Protein AF-A0A515A044-F1 (afdb_monomer_lite)

pLDDT: mean 90.88, std 7.59, range [61.12, 97.19]

Sequence (101 aa):
MDNEQIKQKIVAETTALMPLKVDNEEVIKYKFRHIQTLVTDLQSEVAEESAIYSNAFNLMQAAINEEYKQFSESVNYEEKEQILIQIKHKAAEVCEILQAS

Structure (mmCIF, N/CA/C/O backbone):
data_AF-A0A515A044-F1
#
_entry.id   AF-A0A515A044-F1
#
loop_
_atom_site.group_PDB
_atom_site.id
_atom_site.type_symbol
_atom_site.label_atom_id
_atom_site.label_alt_id
_atom_site.label_comp_id
_atom_site.label_asym_id
_atom_site.label_entity_id
_atom_site.label_seq_id
_atom_site.pdbx_PDB_ins_code
_atom_site.Cartn_x
_atom_site.Cartn_y
_atom_site.Cartn_z
_atom_site.occupancy
_atom_site.B_iso_or_equiv
_atom_site.auth_seq_id
_atom_site.auth_comp_id
_atom_site.auth_asym_id
_atom_site.auth_atom_id
_atom_site.pdbx_PDB_model_num
ATOM 1 N N . MET A 1 1 ? -17.712 8.188 5.773 1.00 66.12 1 MET A N 1
ATOM 2 C CA . MET A 1 1 ? -17.659 6.726 5.552 1.00 66.12 1 MET A CA 1
ATOM 3 C C . MET A 1 1 ? -17.371 6.152 6.917 1.00 66.12 1 MET A C 1
ATOM 5 O O . MET A 1 1 ? -16.630 6.813 7.618 1.00 66.12 1 MET A O 1
ATOM 9 N N . ASP A 1 2 ? -17.983 5.055 7.357 1.00 85.88 2 ASP A N 1
ATOM 10 C CA . ASP A 1 2 ? -17.574 4.536 8.670 1.00 85.88 2 ASP A CA 1
ATOM 11 C C . ASP A 1 2 ? -16.123 4.004 8.606 1.00 85.88 2 ASP A C 1
ATOM 13 O O . ASP A 1 2 ? -15.632 3.644 7.528 1.00 85.88 2 ASP A O 1
ATOM 17 N N . ASN A 1 3 ? -15.427 3.998 9.747 1.00 88.38 3 ASN A N 1
ATOM 18 C CA . ASN A 1 3 ? -14.027 3.566 9.832 1.00 88.38 3 ASN A CA 1
ATOM 19 C C . ASN A 1 3 ? -13.818 2.140 9.307 1.00 88.38 3 ASN A C 1
ATOM 21 O O . ASN A 1 3 ? -12.801 1.863 8.675 1.00 88.38 3 ASN A O 1
ATOM 25 N N . GLU A 1 4 ? -14.793 1.253 9.495 1.00 89.94 4 GLU A N 1
ATOM 26 C CA . GLU A 1 4 ? -14.728 -0.137 9.041 1.00 89.94 4 GLU A CA 1
ATOM 27 C C . GLU A 1 4 ? -14.712 -0.230 7.505 1.00 89.94 4 GLU A C 1
ATOM 29 O O . GLU A 1 4 ? -13.899 -0.943 6.915 1.00 89.94 4 GLU A O 1
ATOM 34 N N . GLN A 1 5 ? -15.529 0.571 6.821 1.00 92.12 5 GLN A N 1
ATOM 35 C CA . GLN A 1 5 ? -15.507 0.686 5.363 1.00 92.12 5 GLN A CA 1
ATOM 36 C C . GLN A 1 5 ? -14.181 1.257 4.846 1.00 92.12 5 GLN A C 1
ATOM 38 O O . GLN A 1 5 ? -13.713 0.837 3.783 1.00 92.12 5 GLN A O 1
ATOM 43 N N . ILE A 1 6 ? -13.556 2.201 5.564 1.00 92.62 6 ILE A N 1
ATOM 44 C CA . ILE A 1 6 ? -12.226 2.706 5.189 1.00 92.62 6 ILE A CA 1
ATOM 45 C C . ILE A 1 6 ? -11.166 1.605 5.364 1.00 92.62 6 ILE A C 1
ATOM 47 O O . ILE A 1 6 ? -10.412 1.346 4.423 1.00 92.62 6 ILE A O 1
ATOM 51 N N . LYS A 1 7 ? -11.158 0.897 6.506 1.00 93.00 7 LYS A N 1
ATOM 52 C CA . LYS A 1 7 ? -10.266 -0.248 6.775 1.00 93.00 7 LYS A CA 1
ATOM 53 C C . LYS A 1 7 ? -10.370 -1.308 5.668 1.00 93.00 7 LYS A C 1
ATOM 55 O O . LYS A 1 7 ? -9.357 -1.720 5.102 1.00 93.00 7 LYS A O 1
ATOM 60 N N . GLN A 1 8 ? -11.585 -1.684 5.265 1.00 94.94 8 GLN A N 1
ATOM 61 C CA . GLN A 1 8 ? -11.807 -2.658 4.187 1.00 94.94 8 GLN A CA 1
ATOM 62 C C . GLN A 1 8 ? -11.280 -2.185 2.826 1.00 94.94 8 GLN A C 1
ATOM 64 O O . GLN A 1 8 ? -10.715 -2.981 2.071 1.00 94.94 8 GLN A O 1
ATOM 69 N N . LYS A 1 9 ? -11.418 -0.893 2.503 1.00 95.75 9 LYS A N 1
ATOM 70 C CA . LYS A 1 9 ? -10.854 -0.330 1.266 1.00 95.75 9 LYS A CA 1
ATOM 71 C C . LYS A 1 9 ? -9.331 -0.346 1.267 1.00 95.75 9 LYS A C 1
ATOM 73 O O . LYS A 1 9 ? -8.744 -0.674 0.238 1.00 95.75 9 LYS A O 1
ATOM 78 N N . ILE A 1 10 ? -8.701 -0.047 2.403 1.00 95.62 10 ILE A N 1
ATOM 79 C CA . ILE A 1 10 ? -7.241 -0.134 2.552 1.00 95.62 10 ILE A CA 1
ATOM 80 C C . ILE A 1 10 ? -6.776 -1.564 2.275 1.00 95.62 10 ILE A C 1
ATOM 82 O O . ILE A 1 10 ? -5.894 -1.771 1.445 1.00 95.62 10 ILE A O 1
ATOM 86 N N . VAL A 1 11 ? -7.430 -2.560 2.878 1.00 96.62 11 VAL A N 1
ATOM 87 C CA . VAL A 1 11 ? -7.120 -3.981 2.653 1.00 96.62 11 VAL A CA 1
ATOM 88 C C . VAL A 1 11 ? -7.293 -4.369 1.183 1.00 96.62 11 VAL A C 1
ATOM 90 O O . VAL A 1 11 ? -6.435 -5.053 0.618 1.00 96.62 11 VAL A O 1
ATOM 93 N N . ALA A 1 12 ? -8.374 -3.926 0.538 1.00 97.19 12 ALA A N 1
ATOM 94 C CA . ALA A 1 12 ? -8.624 -4.210 -0.871 1.00 97.19 12 ALA A CA 1
ATOM 95 C C . ALA A 1 12 ? -7.545 -3.605 -1.786 1.00 97.19 12 ALA A C 1
ATOM 97 O O . ALA A 1 12 ? -7.040 -4.287 -2.682 1.00 97.19 12 ALA A O 1
ATOM 98 N N . GLU A 1 13 ? -7.148 -2.352 -1.549 1.00 97.19 13 GLU A N 1
ATOM 99 C CA . GLU A 1 13 ? -6.099 -1.697 -2.334 1.00 97.19 13 GLU A CA 1
ATOM 100 C C . GLU A 1 13 ? -4.725 -2.326 -2.106 1.00 97.19 13 GLU A C 1
ATOM 102 O O . GLU A 1 13 ? -4.007 -2.588 -3.075 1.00 97.19 13 GLU A O 1
ATOM 107 N N . THR A 1 14 ? -4.386 -2.655 -0.858 1.00 96.56 14 THR A N 1
ATOM 108 C CA . THR A 1 14 ? -3.151 -3.370 -0.516 1.00 96.56 14 THR A CA 1
ATOM 109 C C . THR A 1 14 ? -3.115 -4.748 -1.172 1.00 96.56 14 THR A C 1
ATOM 111 O O . THR A 1 14 ? -2.118 -5.111 -1.793 1.00 96.56 14 THR A O 1
ATOM 114 N N . THR A 1 15 ? -4.219 -5.497 -1.140 1.00 96.88 15 THR A N 1
ATOM 115 C CA . THR A 1 15 ? -4.327 -6.801 -1.815 1.00 96.88 15 THR A CA 1
ATOM 116 C C . THR A 1 15 ? -4.100 -6.664 -3.320 1.00 96.88 15 THR A C 1
ATOM 118 O O . THR A 1 15 ? -3.376 -7.455 -3.925 1.00 96.88 15 THR A O 1
ATOM 121 N N . ALA A 1 16 ? -4.667 -5.625 -3.932 1.00 96.62 16 ALA A N 1
ATOM 122 C CA . ALA A 1 16 ? -4.501 -5.349 -5.352 1.00 96.62 16 ALA A CA 1
ATOM 123 C C . ALA A 1 16 ? -3.106 -4.798 -5.717 1.00 96.62 16 ALA A C 1
ATOM 125 O O . ALA A 1 16 ? -2.730 -4.844 -6.888 1.00 96.62 16 ALA A O 1
ATOM 126 N N . LEU A 1 17 ? -2.334 -4.291 -4.749 1.00 96.19 17 LEU A N 1
ATOM 127 C CA . LEU A 1 17 ? -0.937 -3.875 -4.913 1.00 96.19 17 LEU A CA 1
ATOM 128 C C . LEU A 1 17 ? 0.023 -5.080 -4.940 1.00 96.19 17 LEU A C 1
ATOM 130 O O . LEU A 1 17 ? 1.013 -5.056 -5.674 1.00 96.19 17 LEU A O 1
ATOM 134 N N . MET A 1 18 ? -0.273 -6.156 -4.201 1.00 96.50 18 MET A N 1
ATOM 135 C CA . MET A 1 18 ? 0.603 -7.333 -4.071 1.00 96.50 18 MET A CA 1
ATOM 136 C C . MET A 1 18 ? 1.046 -7.989 -5.390 1.00 96.50 18 MET A C 1
ATOM 138 O O . MET A 1 18 ? 2.244 -8.269 -5.522 1.00 96.50 18 MET A O 1
ATOM 142 N N . PRO A 1 19 ? 0.169 -8.229 -6.385 1.00 96.81 19 PRO A N 1
ATOM 143 C CA . PRO A 1 19 ? 0.574 -8.895 -7.621 1.00 96.81 19 PRO A CA 1
ATOM 144 C C . PRO A 1 19 ? 1.308 -7.973 -8.605 1.00 96.81 19 PRO A C 1
ATOM 146 O O . PRO A 1 19 ? 1.833 -8.464 -9.603 1.00 96.81 19 PRO A O 1
ATOM 149 N N . LEU A 1 20 ? 1.347 -6.655 -8.362 1.00 96.19 20 LEU A N 1
ATOM 150 C CA . LEU A 1 20 ? 1.943 -5.706 -9.301 1.00 96.19 20 LEU A CA 1
ATOM 151 C C . LEU A 1 20 ? 3.456 -5.885 -9.395 1.00 96.19 20 LEU A C 1
ATOM 153 O O . LEU A 1 20 ? 4.135 -6.141 -8.401 1.00 96.19 20 LEU A O 1
ATOM 157 N N . LYS A 1 21 ? 3.985 -5.722 -10.601 1.00 95.50 21 LYS A N 1
ATOM 158 C CA . LYS A 1 21 ? 5.418 -5.732 -10.897 1.00 95.50 21 LYS A CA 1
ATOM 159 C C . LYS A 1 21 ? 5.865 -4.327 -11.295 1.00 95.50 21 LYS A C 1
ATOM 161 O O . LYS A 1 21 ? 5.031 -3.454 -11.520 1.00 95.50 21 LYS A O 1
ATOM 166 N N . VAL A 1 22 ? 7.172 -4.091 -11.353 1.00 93.62 22 VAL A N 1
ATOM 167 C CA . VAL A 1 22 ? 7.738 -2.743 -11.563 1.00 93.62 22 VAL A CA 1
ATOM 168 C C . VAL A 1 22 ? 7.385 -2.128 -12.924 1.00 93.62 22 VAL A C 1
ATOM 170 O O . VAL A 1 22 ? 7.406 -0.913 -13.068 1.00 93.62 22 VAL A O 1
ATOM 173 N N . ASP A 1 23 ? 6.991 -2.947 -13.899 1.00 92.31 23 ASP A N 1
ATOM 174 C CA . ASP A 1 23 ? 6.408 -2.537 -15.185 1.00 92.31 23 ASP A CA 1
ATOM 175 C C . ASP A 1 23 ? 5.037 -1.844 -15.045 1.00 92.31 23 ASP A C 1
ATOM 177 O O . ASP A 1 23 ? 4.594 -1.150 -15.956 1.00 92.31 23 ASP A O 1
ATOM 181 N N . ASN A 1 24 ? 4.379 -1.976 -13.891 1.00 92.94 24 ASN A N 1
ATOM 182 C CA . ASN A 1 24 ? 3.102 -1.346 -13.560 1.00 92.94 24 ASN A CA 1
ATOM 183 C C . ASN A 1 24 ? 3.283 -0.075 -12.706 1.00 92.94 24 ASN A C 1
ATOM 185 O O . ASN A 1 24 ? 2.467 0.198 -11.826 1.00 92.94 24 ASN A O 1
ATOM 189 N N . GLU A 1 25 ? 4.349 0.698 -12.933 1.00 90.69 25 GLU A N 1
ATOM 190 C CA . GLU A 1 25 ? 4.749 1.841 -12.093 1.00 90.69 25 GLU A CA 1
ATOM 191 C C . GLU A 1 25 ? 3.612 2.845 -11.819 1.00 90.69 25 GLU A C 1
ATOM 193 O O . GLU A 1 25 ? 3.384 3.222 -10.668 1.00 90.69 25 GLU A O 1
ATOM 198 N N . GLU A 1 26 ? 2.835 3.222 -12.838 1.00 91.88 26 GLU A N 1
ATOM 199 C CA . GLU A 1 26 ? 1.698 4.141 -12.666 1.00 91.88 26 GLU A CA 1
ATOM 200 C C . GLU A 1 26 ? 0.570 3.536 -11.814 1.00 91.88 26 GLU A C 1
ATOM 202 O O . GLU A 1 26 ? -0.049 4.228 -11.004 1.00 91.88 26 GLU A O 1
ATOM 207 N N . VAL A 1 27 ? 0.325 2.228 -11.936 1.00 95.00 27 VAL A N 1
ATOM 208 C CA . VAL A 1 27 ? -0.686 1.535 -11.123 1.00 95.00 27 VAL A CA 1
ATOM 209 C C . VAL A 1 27 ? -0.208 1.416 -9.677 1.00 95.00 27 VAL A C 1
ATOM 211 O O . VAL A 1 27 ? -0.985 1.668 -8.757 1.00 95.00 27 VAL A O 1
ATOM 214 N N . ILE A 1 28 ? 1.073 1.097 -9.466 1.00 93.88 28 ILE A N 1
ATOM 215 C CA . ILE A 1 28 ? 1.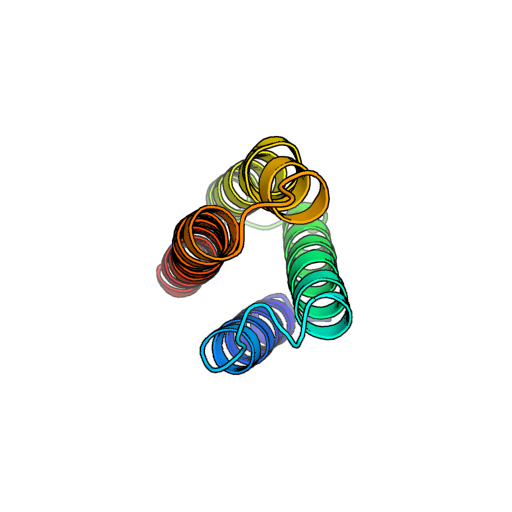708 1.066 -8.142 1.00 93.88 28 ILE A CA 1
ATOM 216 C C . ILE A 1 28 ? 1.566 2.433 -7.474 1.00 93.88 28 ILE A C 1
ATOM 218 O O . ILE A 1 28 ? 1.057 2.522 -6.360 1.00 93.88 28 ILE A O 1
ATOM 222 N N . LYS A 1 29 ? 1.936 3.506 -8.181 1.00 91.31 29 LYS A N 1
ATOM 223 C CA . LYS A 1 29 ? 1.803 4.891 -7.716 1.00 91.31 29 LYS A CA 1
ATOM 224 C C . LYS A 1 29 ? 0.378 5.231 -7.313 1.00 91.31 29 LYS A C 1
ATOM 226 O O . LYS A 1 29 ? 0.164 5.792 -6.239 1.00 91.31 29 LYS A O 1
ATOM 231 N N . TYR A 1 30 ? -0.583 4.920 -8.181 1.00 94.31 30 TYR A N 1
ATOM 232 C CA . TYR A 1 30 ? -1.989 5.195 -7.926 1.00 94.31 30 TYR A CA 1
ATOM 233 C C . TYR A 1 30 ? -2.466 4.478 -6.664 1.00 94.31 30 TYR A C 1
ATOM 235 O O . TYR A 1 30 ? -2.981 5.127 -5.757 1.00 94.31 30 TYR A O 1
ATOM 243 N N . LYS A 1 31 ? -2.236 3.163 -6.572 1.00 94.38 31 LYS A N 1
ATOM 244 C CA . LYS A 1 31 ? -2.663 2.361 -5.420 1.00 94.38 31 LYS A CA 1
ATOM 245 C C . LYS A 1 31 ? -2.023 2.8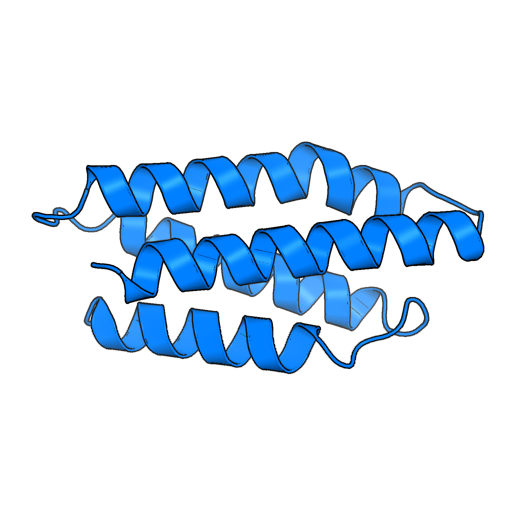32 -4.131 1.00 94.38 31 LYS A C 1
ATOM 247 O O . LYS A 1 31 ? -2.707 2.998 -3.130 1.00 94.38 31 LYS A O 1
ATOM 252 N N . PHE A 1 32 ? -0.726 3.099 -4.170 1.00 91.50 32 PHE A N 1
ATOM 253 C CA . PHE A 1 32 ? 0.009 3.513 -2.991 1.00 91.50 32 PHE A CA 1
ATOM 254 C C . PHE A 1 32 ? -0.457 4.878 -2.472 1.00 91.50 32 PHE A C 1
ATOM 256 O O . PHE A 1 32 ? -0.718 5.033 -1.283 1.00 91.50 32 PHE A O 1
ATOM 263 N N . ARG A 1 33 ? -0.691 5.850 -3.364 1.00 91.94 33 ARG A N 1
ATOM 264 C CA . ARG A 1 33 ? -1.315 7.129 -2.984 1.00 91.94 33 ARG A CA 1
ATOM 265 C C . ARG A 1 33 ? -2.747 6.958 -2.491 1.00 91.94 33 ARG A C 1
ATOM 267 O O . ARG A 1 33 ? -3.143 7.641 -1.556 1.00 91.94 33 ARG A O 1
ATOM 274 N N . HIS A 1 34 ? -3.520 6.058 -3.092 1.00 95.56 34 HIS A N 1
ATOM 275 C CA . HIS A 1 34 ? -4.895 5.821 -2.663 1.00 95.56 34 HIS A CA 1
ATOM 276 C C . HIS A 1 34 ? -4.947 5.238 -1.244 1.00 95.56 34 HIS A C 1
ATOM 278 O O . HIS A 1 34 ? -5.716 5.726 -0.420 1.00 95.56 34 HIS A O 1
ATOM 284 N N . ILE A 1 35 ? -4.069 4.281 -0.922 1.00 95.56 35 ILE A N 1
ATOM 285 C CA . ILE A 1 35 ? -3.898 3.761 0.443 1.00 95.56 35 ILE A CA 1
ATOM 286 C C . ILE A 1 35 ? -3.559 4.904 1.409 1.00 95.56 35 ILE A C 1
ATOM 288 O O . ILE A 1 35 ? -4.178 5.004 2.463 1.00 95.56 35 ILE A O 1
ATOM 292 N N . GLN A 1 36 ? -2.646 5.809 1.036 1.00 93.62 36 GLN A N 1
ATOM 293 C CA . GLN A 1 36 ? -2.307 6.976 1.860 1.00 93.62 36 GLN A CA 1
ATOM 294 C C . GLN A 1 36 ? -3.532 7.832 2.173 1.00 93.62 36 GLN A C 1
ATOM 296 O O . GLN A 1 36 ? -3.761 8.155 3.333 1.00 93.62 36 GLN A O 1
ATOM 301 N N . THR A 1 37 ? -4.311 8.189 1.149 1.00 94.12 37 THR A N 1
ATOM 302 C CA . THR A 1 37 ? -5.518 9.003 1.316 1.00 94.12 37 THR A CA 1
ATOM 303 C C . THR A 1 37 ? -6.492 8.342 2.284 1.00 94.12 37 THR A C 1
ATOM 305 O O . THR A 1 37 ? -6.942 8.991 3.219 1.00 94.12 37 THR A O 1
ATOM 308 N N . LEU A 1 38 ? -6.739 7.039 2.131 1.00 94.50 38 LEU A N 1
ATOM 309 C CA . LEU A 1 38 ? -7.635 6.298 3.019 1.00 94.50 38 LEU A CA 1
ATOM 310 C C . LEU A 1 38 ? -7.122 6.266 4.471 1.00 94.50 38 LEU A C 1
ATOM 312 O O . LEU A 1 38 ? -7.901 6.409 5.408 1.00 94.50 38 LEU A O 1
ATOM 316 N N . VAL A 1 39 ? -5.811 6.117 4.676 1.00 92.62 39 VAL A N 1
ATOM 317 C CA . VAL A 1 39 ? -5.206 6.164 6.018 1.00 92.62 39 VAL A CA 1
ATOM 318 C C . VAL A 1 39 ? -5.289 7.573 6.624 1.00 92.62 39 VAL A C 1
ATOM 320 O O . VAL A 1 39 ? -5.521 7.714 7.822 1.00 92.62 39 VAL A O 1
ATOM 323 N N . THR A 1 40 ? -5.133 8.627 5.817 1.00 91.81 40 THR A N 1
ATOM 324 C CA . THR A 1 40 ? -5.342 10.016 6.262 1.00 91.81 40 THR A CA 1
ATOM 325 C C . THR A 1 40 ? -6.795 10.268 6.659 1.00 91.81 40 THR A C 1
ATOM 327 O O . THR A 1 40 ? -7.035 10.895 7.690 1.00 91.81 40 THR A O 1
ATOM 330 N N . ASP A 1 41 ? -7.752 9.743 5.891 1.00 90.31 41 ASP A N 1
ATOM 331 C CA . ASP A 1 41 ? -9.176 9.857 6.206 1.00 90.31 41 ASP A CA 1
ATOM 332 C C . ASP A 1 41 ? -9.470 9.227 7.581 1.00 90.31 41 ASP A C 1
ATOM 334 O O . ASP A 1 41 ? -10.076 9.889 8.422 1.00 90.31 41 ASP A O 1
ATOM 338 N N . LEU A 1 42 ? -8.930 8.029 7.866 1.00 88.31 42 LEU A N 1
ATOM 339 C CA . LEU A 1 42 ? -9.016 7.385 9.191 1.00 88.31 42 LEU A CA 1
ATOM 340 C C . LEU A 1 42 ? -8.425 8.242 10.315 1.00 88.31 42 LEU A C 1
ATOM 342 O O . LEU A 1 42 ? -9.027 8.366 11.377 1.00 88.31 42 LEU A O 1
ATOM 346 N N . GLN A 1 43 ? -7.246 8.836 10.107 1.00 83.12 43 GLN A N 1
ATOM 347 C CA . GLN A 1 43 ? -6.591 9.658 11.131 1.00 83.12 43 GLN A CA 1
ATOM 348 C C . GLN A 1 43 ? -7.387 10.932 11.457 1.00 83.12 43 GLN A C 1
ATOM 350 O O . GLN A 1 43 ? -7.345 11.416 12.589 1.00 83.12 43 GLN A O 1
ATOM 355 N N . SER A 1 44 ? -8.078 11.495 10.463 1.00 76.94 44 SER A N 1
ATOM 356 C CA . SER A 1 44 ? -8.837 12.740 10.606 1.00 76.94 44 SER A CA 1
ATOM 357 C C . SER A 1 44 ? -10.131 12.585 11.412 1.00 76.94 44 SER A C 1
ATOM 359 O O . SER A 1 44 ? -10.663 13.580 11.915 1.00 76.94 44 SER A O 1
ATOM 361 N N . GLU A 1 45 ? -10.628 11.355 11.568 1.00 71.12 45 GLU A N 1
ATOM 362 C CA . GLU A 1 45 ? -11.796 11.068 12.392 1.00 71.12 45 GLU A CA 1
ATOM 363 C C . GLU A 1 45 ? -11.422 11.025 13.887 1.00 71.12 45 GLU A C 1
ATOM 365 O O . GLU A 1 45 ? -10.427 10.430 14.303 1.00 71.12 45 GLU A O 1
ATOM 370 N N . VAL A 1 46 ? -12.234 11.674 14.732 1.00 62.00 46 VAL A N 1
ATOM 371 C CA . VAL A 1 46 ? -12.058 11.667 16.194 1.00 62.00 46 VAL A CA 1
ATOM 372 C C . VAL A 1 46 ? -12.500 10.302 16.728 1.00 62.00 46 VAL A C 1
ATOM 374 O O . VAL A 1 46 ? -13.661 10.115 17.084 1.00 62.00 46 VAL A O 1
ATOM 377 N N . ALA A 1 47 ? -11.579 9.338 16.733 1.00 61.12 47 ALA A N 1
ATOM 378 C CA . ALA A 1 47 ? -11.837 7.948 17.104 1.00 61.12 47 ALA A CA 1
ATOM 379 C C . ALA A 1 47 ? -11.139 7.538 18.413 1.00 61.12 47 ALA A C 1
ATOM 381 O O . ALA A 1 47 ? -10.045 8.012 18.728 1.00 61.12 47 ALA A O 1
ATOM 382 N N . GLU A 1 48 ? -11.740 6.589 19.141 1.00 64.50 48 GLU A N 1
ATOM 383 C CA . GLU A 1 48 ? -11.139 5.922 20.314 1.00 64.50 48 GLU A CA 1
ATOM 384 C C . GLU A 1 48 ? -9.780 5.267 19.980 1.00 64.50 48 GLU A C 1
ATOM 386 O O . GLU A 1 48 ? -8.896 5.182 20.831 1.00 64.50 48 GLU A O 1
ATOM 391 N N . GLU A 1 49 ? -9.571 4.898 18.712 1.00 76.06 49 GLU A N 1
ATOM 392 C CA . GLU A 1 49 ? -8.361 4.267 18.163 1.00 76.06 49 GLU A CA 1
ATOM 393 C C . GLU A 1 49 ? -7.333 5.272 17.598 1.00 76.06 49 GLU A C 1
ATOM 395 O O . GLU A 1 49 ? -6.435 4.892 16.847 1.00 76.06 49 GLU A O 1
ATOM 400 N N . SER A 1 50 ? -7.413 6.560 17.957 1.00 80.12 50 SER A N 1
ATOM 401 C CA . SER A 1 50 ? -6.574 7.631 17.381 1.00 80.12 50 SER A CA 1
ATOM 402 C C . SER A 1 50 ? -5.063 7.325 17.367 1.00 80.12 50 SER A C 1
ATOM 404 O O . SER A 1 50 ? -4.361 7.689 16.418 1.00 80.12 50 SER A O 1
ATOM 406 N N . ALA A 1 51 ? -4.551 6.611 18.376 1.00 85.88 51 ALA A N 1
ATOM 407 C CA . ALA A 1 51 ? -3.149 6.191 18.427 1.00 85.88 51 ALA A CA 1
ATOM 408 C C . ALA A 1 51 ? -2.791 5.159 17.339 1.00 85.88 51 ALA A C 1
ATOM 410 O O . ALA A 1 51 ? -1.726 5.254 16.729 1.00 85.88 51 ALA A O 1
ATOM 411 N N . ILE A 1 52 ? -3.687 4.208 17.065 1.00 89.44 52 ILE A N 1
ATOM 412 C CA . ILE A 1 52 ? -3.507 3.162 16.050 1.00 89.44 52 ILE A CA 1
ATOM 413 C C . ILE A 1 52 ? -3.525 3.795 14.658 1.00 89.44 52 ILE A C 1
ATOM 415 O O . ILE A 1 52 ? -2.624 3.549 13.856 1.00 89.44 52 ILE A O 1
ATOM 419 N N . TYR A 1 53 ? -4.481 4.690 14.400 1.00 90.25 53 TYR A N 1
ATOM 420 C CA . TYR A 1 53 ? -4.579 5.389 13.115 1.00 90.25 53 TYR A CA 1
ATOM 421 C C . TYR A 1 53 ? -3.398 6.332 12.888 1.00 90.25 53 TYR A C 1
ATOM 423 O O . TYR A 1 53 ? -2.878 6.418 11.778 1.00 90.25 53 TYR A O 1
ATOM 431 N N . SER A 1 54 ? -2.903 6.978 13.948 1.00 90.25 54 SER A N 1
ATOM 432 C CA . SER A 1 54 ? -1.684 7.788 13.873 1.00 90.25 54 SER A CA 1
ATOM 433 C C . SER A 1 54 ? -0.451 6.943 13.556 1.00 90.25 54 SER A C 1
ATOM 435 O O . SER A 1 54 ? 0.397 7.376 12.779 1.00 90.25 54 SER A O 1
ATOM 437 N N . ASN A 1 55 ? -0.347 5.732 14.113 1.00 92.31 55 ASN A N 1
ATOM 438 C CA . ASN A 1 55 ? 0.751 4.823 13.796 1.00 92.31 55 ASN A CA 1
ATOM 439 C C . ASN A 1 55 ? 0.698 4.370 12.327 1.00 92.31 55 ASN A C 1
ATOM 441 O O . ASN A 1 55 ? 1.685 4.504 11.606 1.00 92.31 55 ASN A O 1
ATOM 445 N N . ALA A 1 56 ? -0.476 3.931 11.862 1.00 93.38 56 ALA A N 1
ATOM 446 C CA . ALA A 1 56 ? -0.701 3.560 10.465 1.00 93.38 56 ALA A CA 1
ATOM 447 C C . ALA A 1 56 ? -0.371 4.716 9.501 1.00 93.38 56 ALA A C 1
ATOM 449 O O . ALA A 1 56 ? 0.308 4.517 8.492 1.00 93.38 56 ALA A O 1
ATOM 450 N N . PHE A 1 57 ? -0.790 5.941 9.838 1.00 93.12 57 PHE A N 1
ATOM 451 C CA . PHE A 1 57 ? -0.474 7.143 9.068 1.00 93.12 57 PHE A CA 1
ATOM 452 C C . PHE A 1 57 ? 1.026 7.418 9.007 1.00 93.12 57 PHE A C 1
ATOM 454 O O . PHE A 1 57 ? 1.563 7.617 7.919 1.00 93.12 57 PHE A O 1
ATOM 461 N N . ASN A 1 58 ? 1.717 7.393 10.147 1.00 93.25 58 ASN A N 1
ATOM 462 C CA . ASN A 1 58 ? 3.154 7.654 10.197 1.00 93.25 58 ASN A CA 1
ATOM 463 C C . ASN A 1 58 ? 3.944 6.626 9.381 1.00 93.25 58 ASN A C 1
ATOM 465 O O . ASN A 1 58 ? 4.845 7.005 8.630 1.00 93.25 58 ASN A O 1
ATOM 469 N N . LEU A 1 59 ? 3.577 5.346 9.484 1.00 94.19 59 LEU A N 1
ATOM 470 C CA . LEU A 1 59 ? 4.198 4.275 8.712 1.00 94.19 59 LEU A CA 1
ATOM 471 C C . LEU A 1 59 ? 4.010 4.495 7.205 1.00 94.19 59 LEU A C 1
ATOM 473 O O . LEU A 1 59 ? 4.980 4.457 6.447 1.00 94.19 59 LEU A O 1
ATOM 477 N N . MET A 1 60 ? 2.782 4.800 6.776 1.00 93.62 60 MET A N 1
ATOM 478 C CA . MET A 1 60 ? 2.476 5.061 5.370 1.00 93.62 60 MET A CA 1
ATOM 479 C C . MET A 1 60 ? 3.170 6.327 4.848 1.00 93.62 60 MET A C 1
ATOM 481 O O . MET A 1 60 ? 3.688 6.355 3.732 1.00 93.62 60 MET A O 1
ATOM 485 N N . GLN A 1 61 ? 3.232 7.379 5.662 1.00 91.81 61 GLN A N 1
ATOM 486 C CA . GLN A 1 61 ? 3.883 8.634 5.305 1.00 91.81 61 GLN A CA 1
ATOM 487 C C . GLN A 1 61 ? 5.399 8.461 5.139 1.00 91.81 61 GLN A C 1
ATOM 489 O O . GLN A 1 61 ? 5.974 9.012 4.196 1.00 91.81 61 GLN A O 1
ATOM 494 N N . ALA A 1 62 ? 6.038 7.672 6.009 1.00 92.00 62 ALA A N 1
ATOM 495 C CA . ALA A 1 62 ? 7.441 7.292 5.860 1.00 92.00 62 ALA A CA 1
ATOM 496 C C . ALA A 1 62 ? 7.657 6.499 4.563 1.00 92.00 62 ALA A C 1
ATOM 498 O O . ALA A 1 62 ? 8.534 6.841 3.773 1.00 92.00 62 ALA A O 1
ATOM 499 N N . ALA A 1 63 ? 6.782 5.522 4.298 1.00 92.81 63 ALA A N 1
ATOM 500 C CA . ALA A 1 63 ? 6.827 4.677 3.108 1.00 92.81 63 ALA A CA 1
ATOM 501 C C . ALA A 1 63 ? 6.815 5.468 1.782 1.00 92.81 63 ALA A C 1
ATOM 503 O O . ALA A 1 63 ? 7.405 5.075 0.775 1.00 92.81 63 ALA A O 1
ATOM 504 N N . ILE A 1 64 ? 6.132 6.611 1.775 1.00 88.56 64 ILE A N 1
ATOM 505 C CA . ILE A 1 64 ? 6.015 7.488 0.606 1.00 88.56 64 ILE A CA 1
ATOM 506 C C . ILE A 1 64 ? 7.225 8.396 0.449 1.00 88.56 64 ILE A C 1
ATOM 508 O O . ILE A 1 64 ? 7.717 8.586 -0.664 1.00 88.56 64 ILE A O 1
ATOM 512 N N . ASN A 1 65 ? 7.687 8.968 1.558 1.00 90.56 65 ASN A N 1
ATOM 513 C CA . ASN A 1 65 ? 8.792 9.917 1.551 1.00 90.56 65 ASN A CA 1
ATOM 514 C C . ASN A 1 65 ? 10.134 9.243 1.239 1.00 90.56 65 ASN A C 1
ATOM 516 O O . ASN A 1 65 ? 11.019 9.892 0.678 1.00 90.56 65 ASN A O 1
ATOM 520 N N . GLU A 1 66 ? 10.270 7.962 1.586 1.00 92.44 66 GLU A N 1
ATOM 521 C CA . GLU A 1 66 ? 11.501 7.194 1.432 1.00 92.44 66 GLU A CA 1
ATOM 522 C C . GLU A 1 66 ? 11.383 6.181 0.289 1.00 92.44 66 GLU A C 1
ATOM 524 O O . GLU A 1 66 ? 1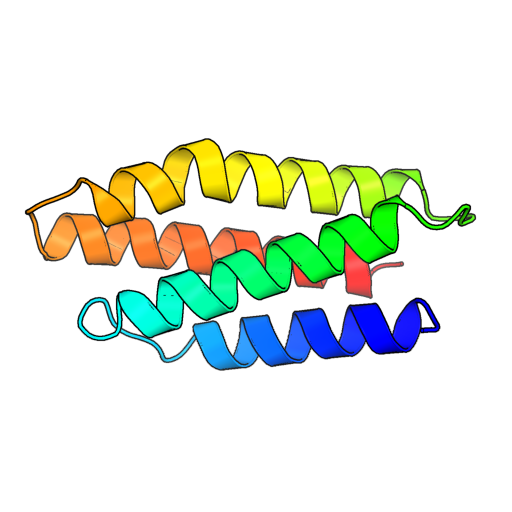1.900 6.433 -0.801 1.00 92.44 66 GLU A O 1
ATOM 529 N N . GLU A 1 67 ? 10.676 5.066 0.487 1.00 91.06 67 GLU A N 1
ATOM 530 C CA . GLU A 1 67 ? 10.680 3.953 -0.467 1.00 91.06 67 GLU A CA 1
ATOM 531 C C . GLU A 1 67 ? 10.028 4.315 -1.800 1.00 91.06 67 GLU A C 1
ATOM 533 O O . GLU A 1 67 ? 10.613 4.073 -2.851 1.00 91.06 67 GLU A O 1
ATOM 538 N N . TYR A 1 68 ? 8.845 4.935 -1.811 1.00 89.25 68 TYR A N 1
ATOM 539 C CA . TYR A 1 68 ? 8.219 5.297 -3.089 1.00 89.25 68 TYR A CA 1
ATOM 540 C C . TYR A 1 68 ? 9.043 6.328 -3.869 1.00 89.25 68 TYR A C 1
ATOM 542 O O . TYR A 1 68 ? 9.147 6.244 -5.096 1.00 89.25 68 TYR A O 1
ATOM 550 N N . LYS A 1 69 ? 9.676 7.273 -3.167 1.00 91.25 69 LYS A N 1
ATOM 551 C CA . LYS A 1 69 ? 10.592 8.221 -3.796 1.00 91.25 69 LYS A CA 1
ATOM 552 C C . LYS A 1 69 ? 11.762 7.485 -4.456 1.00 91.25 69 LYS A C 1
ATOM 554 O O . LYS A 1 69 ? 11.975 7.663 -5.655 1.00 91.25 69 LYS A O 1
ATOM 559 N N . GLN A 1 70 ? 12.444 6.605 -3.721 1.00 92.81 70 GLN A N 1
ATOM 560 C CA . GLN A 1 70 ? 13.538 5.782 -4.252 1.00 92.81 70 GLN A CA 1
ATOM 561 C C . GLN A 1 70 ? 13.084 4.909 -5.431 1.00 92.81 70 GLN A C 1
ATOM 563 O O . GLN A 1 70 ? 13.782 4.819 -6.436 1.00 92.81 70 GLN A O 1
ATOM 568 N N . PHE A 1 71 ? 11.889 4.318 -5.353 1.00 92.94 71 PHE A N 1
ATOM 569 C CA . PHE A 1 71 ? 11.303 3.519 -6.429 1.00 92.94 71 PHE A CA 1
ATOM 570 C C . PHE A 1 71 ? 11.118 4.333 -7.714 1.00 92.94 71 PHE A C 1
ATOM 572 O O . PHE A 1 71 ? 11.437 3.852 -8.799 1.00 92.94 71 PHE A O 1
ATOM 579 N N . SER A 1 72 ? 10.623 5.568 -7.591 1.00 89.44 72 SER A N 1
ATOM 580 C CA . SER A 1 72 ? 10.402 6.460 -8.734 1.00 89.44 72 SER A CA 1
ATOM 581 C C . SER A 1 72 ? 11.698 7.020 -9.334 1.00 89.44 72 SER A C 1
ATOM 583 O O . SER A 1 72 ? 11.753 7.301 -10.529 1.00 89.44 72 SER A O 1
ATOM 585 N N . GLU A 1 73 ? 12.745 7.175 -8.518 1.00 92.62 73 GLU A N 1
ATOM 586 C CA . GLU A 1 73 ? 14.029 7.760 -8.923 1.00 92.62 73 GLU A CA 1
ATOM 587 C C . GLU A 1 73 ? 15.047 6.713 -9.403 1.00 92.62 73 GLU A C 1
ATOM 589 O O . GLU A 1 73 ? 15.945 7.045 -10.179 1.00 92.62 73 GLU A O 1
ATOM 594 N N . SER A 1 74 ? 14.923 5.452 -8.973 1.00 91.62 74 SER A N 1
ATOM 595 C CA . SER A 1 74 ? 15.832 4.387 -9.397 1.00 91.62 74 SER A CA 1
ATOM 596 C C . SER A 1 74 ? 15.699 4.123 -10.898 1.00 91.62 74 SER A C 1
ATOM 598 O O . SER A 1 74 ? 14.609 4.078 -11.463 1.00 91.62 74 SER A O 1
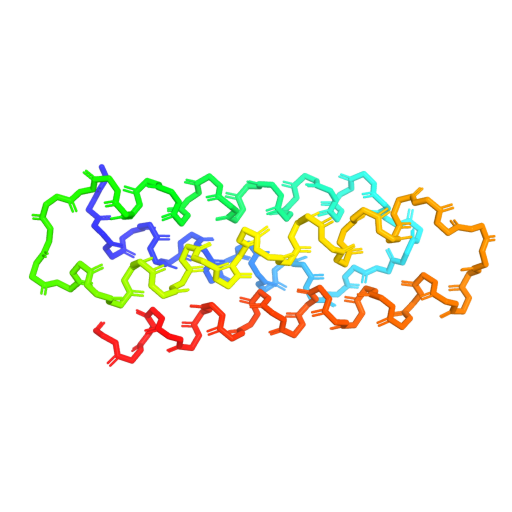ATOM 600 N N . VAL A 1 75 ? 16.832 3.918 -11.564 1.00 90.31 75 VAL A N 1
ATOM 601 C CA . VAL A 1 75 ? 16.900 3.491 -12.973 1.00 90.31 75 VAL A CA 1
ATOM 602 C C . VAL A 1 75 ? 17.277 2.015 -13.106 1.00 90.31 75 VAL A C 1
ATOM 604 O O . VAL A 1 75 ? 17.289 1.475 -14.211 1.00 90.31 75 VAL A O 1
ATOM 607 N N . ASN A 1 76 ? 17.590 1.354 -11.987 1.00 94.56 76 ASN A N 1
ATOM 608 C CA . ASN A 1 76 ? 17.956 -0.051 -11.939 1.00 94.56 76 ASN A CA 1
ATOM 609 C C . ASN A 1 76 ? 16.707 -0.898 -11.655 1.00 94.56 76 ASN A C 1
ATOM 611 O O . ASN A 1 76 ? 16.026 -0.721 -10.650 1.00 94.56 76 ASN A O 1
ATOM 615 N N . TYR A 1 77 ? 16.417 -1.840 -12.551 1.00 92.81 77 TYR A N 1
ATOM 616 C CA . TYR A 1 77 ? 15.243 -2.703 -12.453 1.00 92.81 77 TYR A CA 1
ATOM 617 C C . TYR A 1 77 ? 15.258 -3.603 -11.202 1.00 92.81 77 TYR A C 1
ATOM 619 O O . TYR A 1 77 ? 14.237 -3.736 -10.534 1.00 92.81 77 TYR A O 1
ATOM 627 N N . GLU A 1 78 ? 16.406 -4.194 -10.863 1.00 94.00 78 GLU A N 1
ATOM 628 C CA . GLU A 1 78 ? 16.554 -5.061 -9.686 1.00 94.00 78 GLU A CA 1
ATOM 629 C C . GLU A 1 78 ? 16.381 -4.259 -8.391 1.00 94.00 78 GLU A C 1
ATOM 631 O O . GLU A 1 78 ? 15.677 -4.683 -7.477 1.00 94.00 78 GLU A O 1
ATOM 636 N N . GLU A 1 79 ? 16.950 -3.054 -8.343 1.00 94.50 79 GLU A N 1
ATOM 637 C CA . GLU A 1 79 ? 16.760 -2.131 -7.224 1.00 94.50 79 GLU A CA 1
ATOM 638 C C . GLU A 1 79 ? 15.284 -1.722 -7.084 1.00 94.50 79 GLU A C 1
ATOM 640 O O . GLU A 1 79 ? 14.728 -1.806 -5.988 1.00 94.50 79 GLU A O 1
ATOM 645 N N . LYS A 1 80 ? 14.606 -1.375 -8.189 1.00 94.94 80 LYS A N 1
ATOM 646 C CA . LYS A 1 80 ? 13.159 -1.107 -8.186 1.00 94.94 80 LYS A CA 1
ATOM 647 C C . LYS A 1 80 ? 12.349 -2.289 -7.661 1.00 94.94 80 LYS A C 1
ATOM 649 O O . LYS A 1 80 ? 11.383 -2.070 -6.934 1.00 94.94 80 LYS A O 1
ATOM 654 N N . GLU A 1 81 ? 12.704 -3.527 -8.009 1.00 95.56 81 GLU A N 1
ATOM 655 C CA . GLU A 1 81 ? 12.006 -4.711 -7.497 1.00 95.56 81 GLU A CA 1
ATOM 656 C C . GLU A 1 81 ? 12.169 -4.854 -5.981 1.00 95.56 81 GLU A C 1
ATOM 658 O O . GLU A 1 81 ? 11.178 -5.083 -5.285 1.00 95.56 81 GLU A O 1
ATOM 663 N N . GLN A 1 82 ? 13.377 -4.642 -5.455 1.00 95.75 82 GLN A N 1
ATOM 664 C CA . GLN A 1 82 ? 13.623 -4.668 -4.010 1.00 95.75 82 GLN A CA 1
ATOM 665 C C . GLN A 1 82 ? 12.849 -3.569 -3.277 1.00 95.75 82 GLN A C 1
ATOM 667 O O . GLN A 1 82 ? 12.204 -3.835 -2.261 1.00 95.75 82 GLN A O 1
ATOM 672 N N . ILE A 1 83 ? 12.841 -2.347 -3.811 1.00 95.19 83 ILE A N 1
ATOM 673 C CA . ILE A 1 83 ? 12.093 -1.240 -3.209 1.00 95.19 83 ILE A CA 1
ATOM 674 C C . ILE A 1 83 ? 10.582 -1.510 -3.279 1.00 95.19 83 ILE A C 1
ATOM 676 O O . ILE A 1 83 ? 9.866 -1.286 -2.305 1.00 95.19 83 ILE A O 1
ATOM 680 N N . LEU A 1 84 ? 10.074 -2.065 -4.385 1.00 95.25 84 LEU A N 1
ATOM 681 C CA . LEU A 1 84 ? 8.663 -2.440 -4.502 1.00 95.25 84 LEU A CA 1
ATOM 682 C C . LEU A 1 84 ? 8.257 -3.494 -3.460 1.00 95.25 84 LEU A C 1
ATOM 684 O O . LEU A 1 84 ? 7.145 -3.433 -2.934 1.00 95.25 84 LEU A O 1
ATOM 688 N N . ILE A 1 85 ? 9.137 -4.443 -3.134 1.00 95.94 85 ILE A N 1
ATOM 689 C CA . ILE A 1 85 ? 8.904 -5.399 -2.041 1.00 95.94 85 ILE A CA 1
ATOM 690 C C . ILE A 1 85 ? 8.760 -4.658 -0.704 1.00 95.94 85 ILE A C 1
ATOM 692 O O . ILE A 1 85 ? 7.833 -4.953 0.049 1.00 95.94 85 ILE A O 1
ATOM 696 N N . GLN A 1 86 ? 9.606 -3.661 -0.429 1.00 95.19 86 GLN A N 1
ATOM 697 C CA . GLN A 1 86 ? 9.519 -2.858 0.798 1.00 95.19 86 GLN A CA 1
ATOM 698 C C . GLN A 1 86 ? 8.229 -2.026 0.862 1.00 95.19 86 GLN A C 1
ATOM 700 O O . GLN A 1 86 ? 7.555 -2.018 1.891 1.00 95.19 86 GLN A O 1
ATOM 705 N N . ILE A 1 87 ? 7.829 -1.400 -0.250 1.00 94.06 87 ILE A N 1
ATOM 706 C CA . ILE A 1 87 ? 6.553 -0.673 -0.384 1.00 94.06 87 ILE A CA 1
ATOM 707 C C . ILE A 1 87 ? 5.372 -1.593 -0.053 1.00 94.06 87 ILE A C 1
ATOM 709 O O . ILE A 1 87 ? 4.496 -1.230 0.733 1.00 94.06 87 ILE A O 1
ATOM 713 N N . LYS A 1 88 ? 5.354 -2.801 -0.631 1.00 95.62 88 LYS A N 1
ATOM 714 C CA . LYS A 1 88 ? 4.316 -3.806 -0.365 1.00 95.62 88 LYS A CA 1
ATOM 715 C C . LYS A 1 88 ? 4.307 -4.227 1.099 1.00 95.62 88 LYS A C 1
ATOM 717 O O . LYS A 1 88 ? 3.238 -4.300 1.694 1.00 95.62 88 LYS A O 1
ATOM 722 N N . HIS A 1 89 ? 5.478 -4.464 1.682 1.00 96.25 89 HIS A N 1
ATOM 723 C CA . HIS A 1 89 ? 5.595 -4.849 3.083 1.00 96.25 89 HIS A CA 1
ATOM 724 C C . HIS A 1 89 ? 5.022 -3.776 4.018 1.00 96.2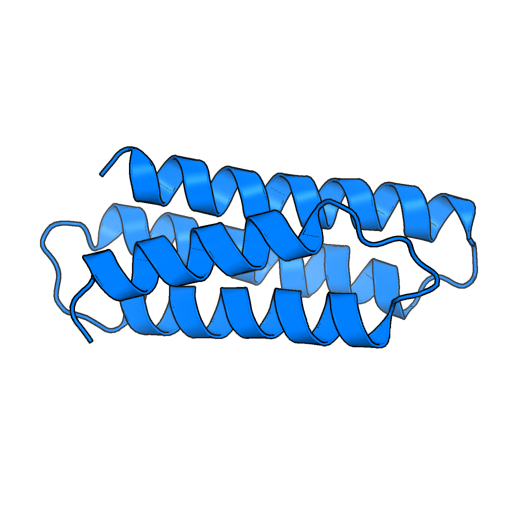5 89 HIS A C 1
ATOM 726 O O . HIS A 1 89 ? 4.181 -4.096 4.851 1.00 96.25 89 HIS A O 1
ATOM 732 N N . LYS A 1 90 ? 5.360 -2.495 3.814 1.00 94.69 90 LYS A N 1
ATOM 733 C CA . LYS A 1 90 ? 4.800 -1.396 4.618 1.00 94.69 90 LYS A CA 1
ATOM 734 C C . LYS A 1 90 ? 3.286 -1.247 4.443 1.00 94.69 90 LYS A C 1
ATOM 736 O O . LYS A 1 90 ? 2.577 -1.017 5.416 1.00 94.69 90 LYS A O 1
ATOM 741 N N . ALA A 1 91 ? 2.767 -1.415 3.224 1.00 95.25 91 ALA A N 1
ATOM 742 C CA . ALA A 1 91 ? 1.320 -1.402 2.991 1.00 95.25 91 ALA A CA 1
ATOM 743 C C . ALA A 1 91 ? 0.599 -2.570 3.697 1.00 95.25 91 ALA A C 1
ATOM 745 O O . ALA A 1 91 ? -0.511 -2.395 4.204 1.00 95.25 91 ALA A O 1
ATOM 746 N N . ALA A 1 92 ? 1.223 -3.751 3.748 1.00 96.44 92 ALA A N 1
ATOM 747 C CA . ALA A 1 92 ? 0.710 -4.899 4.492 1.00 96.44 92 ALA A CA 1
ATOM 748 C C . ALA A 1 92 ? 0.739 -4.655 6.010 1.00 96.44 92 ALA A C 1
ATOM 750 O O . ALA A 1 92 ? -0.271 -4.875 6.669 1.00 96.44 92 ALA A O 1
ATOM 751 N N . GLU A 1 93 ? 1.831 -4.108 6.545 1.00 96.19 93 GLU A N 1
ATOM 752 C CA . GLU A 1 93 ? 1.960 -3.759 7.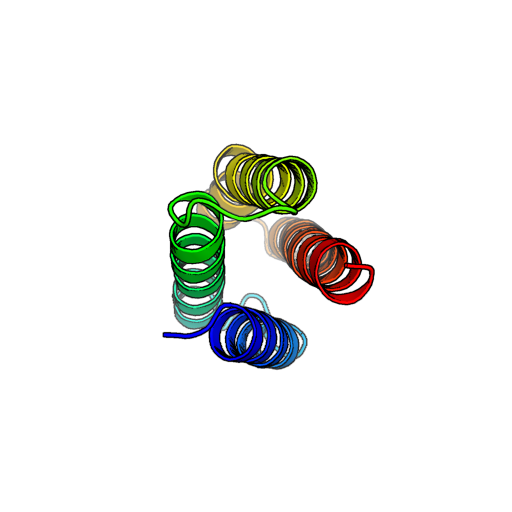967 1.00 96.19 93 GLU A CA 1
ATOM 753 C C . GLU A 1 93 ? 0.909 -2.718 8.401 1.00 96.19 93 GLU A C 1
ATOM 755 O O . GLU A 1 93 ? 0.287 -2.860 9.452 1.00 96.19 93 GLU A O 1
ATOM 760 N N . VAL A 1 94 ? 0.605 -1.724 7.554 1.00 94.62 94 VAL A N 1
ATOM 761 C CA . VAL A 1 94 ? -0.530 -0.807 7.775 1.00 94.62 94 VAL A CA 1
ATOM 762 C C . VAL A 1 94 ? -1.850 -1.572 7.914 1.00 94.62 94 VAL A C 1
ATOM 764 O O . VAL A 1 94 ? -2.649 -1.254 8.793 1.00 94.62 94 VAL A O 1
ATOM 767 N N . CYS A 1 95 ? -2.094 -2.585 7.076 1.00 94.19 95 CYS A N 1
ATOM 768 C CA . CYS A 1 95 ? -3.309 -3.395 7.178 1.00 94.19 95 CYS A CA 1
ATOM 769 C C . CYS A 1 95 ? -3.350 -4.192 8.485 1.00 94.19 95 CYS A C 1
ATOM 771 O O . CYS A 1 95 ? -4.396 -4.232 9.124 1.00 94.19 95 CYS A O 1
ATOM 773 N N . GLU A 1 96 ? -2.229 -4.781 8.904 1.00 94.31 96 GLU A N 1
ATOM 774 C CA . GLU A 1 96 ? -2.137 -5.533 10.161 1.00 94.31 96 GLU A CA 1
ATOM 775 C C . GLU A 1 96 ? -2.431 -4.644 11.376 1.00 94.31 96 GLU A C 1
ATOM 777 O O . GLU A 1 96 ? -3.228 -5.023 12.235 1.00 94.31 96 GLU A O 1
ATOM 782 N N . ILE A 1 97 ? -1.867 -3.430 11.413 1.00 91.94 97 ILE A N 1
ATOM 783 C CA . ILE A 1 97 ? -2.124 -2.440 12.472 1.00 91.94 97 ILE A CA 1
ATOM 784 C C . ILE A 1 97 ? -3.620 -2.111 12.562 1.00 91.94 97 ILE A C 1
ATOM 786 O O . ILE A 1 97 ? -4.176 -2.067 13.656 1.00 91.94 97 ILE A O 1
ATOM 790 N N . LEU A 1 98 ? -4.268 -1.887 11.416 1.00 90.38 98 LEU A N 1
ATOM 791 C CA . LEU A 1 98 ? -5.673 -1.477 11.344 1.00 90.38 98 LEU A CA 1
ATOM 792 C C . LEU A 1 98 ? -6.671 -2.625 11.558 1.00 90.38 98 LEU A C 1
ATOM 794 O O . LEU A 1 98 ? -7.828 -2.367 11.878 1.00 90.38 98 LEU A O 1
ATOM 798 N N . GLN A 1 99 ? -6.258 -3.875 11.347 1.00 87.31 99 GLN A N 1
ATOM 799 C CA . GLN A 1 99 ? -7.084 -5.063 11.592 1.00 87.31 99 GLN A CA 1
ATOM 800 C C . GLN A 1 99 ? -6.966 -5.585 13.028 1.00 87.31 99 GLN A C 1
ATOM 802 O O . GLN A 1 99 ? -7.836 -6.326 13.480 1.00 87.31 99 GLN A O 1
ATOM 807 N N . ALA A 1 100 ? -5.898 -5.222 13.741 1.00 81.50 100 ALA A N 1
ATOM 808 C CA . ALA A 1 100 ? -5.709 -5.561 15.149 1.00 81.50 100 ALA A CA 1
ATOM 809 C C . ALA A 1 100 ? -6.528 -4.677 16.114 1.00 81.50 100 ALA A C 1
ATOM 811 O O . ALA A 1 100 ? -6.529 -4.943 17.318 1.00 81.50 100 ALA A O 1
ATOM 812 N N . SER A 1 101 ? -7.179 -3.632 15.589 1.00 65.94 101 SER A N 1
ATOM 813 C CA . SER A 1 101 ? -7.998 -2.645 16.306 1.00 65.94 101 SER A CA 1
ATOM 814 C C . SER A 1 101 ? -9.488 -2.857 16.093 1.00 65.94 101 SER A C 1
ATOM 816 O O . SER A 1 101 ? -9.886 -2.810 14.899 1.00 65.94 101 SER A O 1
#

Foldseek 3Di:
DDLVVLLVVLVVLLVVLVVDALVPLVSNVVSLVVNLVSLVVNCPDPDPCNVLSVVLNVLSVCLCVPLNVCLVPDPDRVSNRVSSVVSSVSSVVSSVSSVVD

Secondary structure (DSSP, 8-state):
--HHHHHHHHHHHHHHHTT--GGGHHHHHHHHHHHHHHHHHHHHS--TTHHHHHHHHHHHHHHIIIIIHHHHH---HHHHHHHHHHHHHHHHHHHHHHH--

Radius of gyration: 13.42 Å; chains: 1; bounding box: 36×22×36 Å